Protein AF-A0A5N5TC06-F1 (afdb_monomer_lite)

Sequence (91 aa):
MGLAYDKDFDTLADDLPLQSNREDNIPTHLYAVVTRCLGGGGVACPPQYLDVQAFIFPQFLPTSNCMNDNLFWFFDFDSNIKFLLILLNSP

Organism: NCBI:txid96803

pLDDT: mean 75.2, std 12.59, range [48.19, 89.88]

Structure (mmCIF, N/CA/C/O backbone):
data_AF-A0A5N5TC06-F1
#
_entry.id   AF-A0A5N5TC06-F1
#
loop_
_atom_site.group_PDB
_atom_site.id
_atom_site.type_symbol
_atom_site.label_atom_id
_atom_site.label_alt_id
_atom_site.label_comp_id
_atom_site.label_asym_id
_atom_site.label_entity_id
_atom_site.label_seq_id
_atom_site.pdbx_PDB_ins_code
_atom_site.Cartn_x
_atom_site.Cartn_y
_atom_site.Cartn_z
_atom_site.occupancy
_atom_site.B_iso_or_equiv
_atom_site.auth_seq_id
_atom_site.auth_comp_id
_atom_site.auth_asym_id
_atom_site.auth_atom_id
_atom_site.pdbx_PDB_model_num
ATOM 1 N N . MET A 1 1 ? -9.678 -1.997 -2.730 1.00 86.19 1 MET A N 1
ATOM 2 C CA . MET A 1 1 ? -8.633 -2.419 -3.688 1.00 86.19 1 MET A CA 1
ATOM 3 C C . MET A 1 1 ? -8.600 -1.427 -4.832 1.00 86.19 1 MET A C 1
ATOM 5 O O . MET A 1 1 ? -9.652 -0.871 -5.132 1.00 86.19 1 MET A O 1
ATOM 9 N N . GLY A 1 2 ? -7.438 -1.198 -5.432 1.00 86.62 2 GLY A N 1
ATOM 10 C CA . GLY A 1 2 ? -7.278 -0.242 -6.525 1.00 86.62 2 GLY A CA 1
ATOM 11 C C . GLY A 1 2 ? -5.923 -0.355 -7.218 1.00 86.62 2 GLY A C 1
ATOM 12 O O . GLY A 1 2 ? -5.170 -1.299 -6.975 1.00 86.62 2 GLY A O 1
ATOM 13 N N . LEU A 1 3 ? -5.653 0.605 -8.100 1.00 86.69 3 LEU A N 1
ATOM 14 C CA . LEU A 1 3 ? -4.437 0.702 -8.908 1.00 86.69 3 LEU A CA 1
ATOM 15 C C . LEU A 1 3 ? -3.546 1.823 -8.369 1.00 86.69 3 LEU A C 1
ATOM 17 O O . LEU A 1 3 ? -4.075 2.835 -7.909 1.00 86.69 3 LEU A O 1
ATOM 21 N N . ALA A 1 4 ? -2.232 1.657 -8.465 1.00 86.25 4 ALA A N 1
ATOM 22 C CA . ALA A 1 4 ? -1.262 2.705 -8.185 1.00 86.25 4 ALA A CA 1
ATOM 23 C C . ALA A 1 4 ? -0.212 2.799 -9.300 1.00 86.25 4 ALA A C 1
ATOM 25 O O . ALA A 1 4 ? 0.094 1.808 -9.974 1.00 86.25 4 ALA A O 1
ATOM 26 N N . TYR A 1 5 ? 0.296 4.014 -9.490 1.00 85.62 5 TYR A N 1
ATOM 27 C CA . TYR A 1 5 ? 1.215 4.392 -10.557 1.00 85.62 5 TYR A CA 1
ATOM 28 C C . TYR A 1 5 ? 2.413 5.086 -9.917 1.00 85.62 5 TYR A C 1
ATOM 30 O O . TYR A 1 5 ? 2.251 6.126 -9.290 1.00 85.62 5 TYR A O 1
ATOM 38 N N . ASP A 1 6 ? 3.559 4.437 -10.037 1.00 85.12 6 ASP A N 1
ATOM 39 C CA . ASP A 1 6 ? 4.875 4.862 -9.560 1.00 85.12 6 ASP A CA 1
ATOM 40 C C . ASP A 1 6 ? 5.869 4.254 -10.553 1.00 85.12 6 ASP A C 1
ATOM 42 O O . ASP A 1 6 ? 6.212 3.069 -10.448 1.00 85.12 6 ASP A O 1
ATOM 46 N N . LYS A 1 7 ? 6.146 4.980 -11.637 1.00 83.56 7 LYS A N 1
ATOM 47 C CA . LYS A 1 7 ? 6.929 4.506 -12.786 1.00 83.56 7 LYS A CA 1
ATOM 48 C C . LYS A 1 7 ? 8.394 4.865 -12.692 1.00 83.56 7 LYS A C 1
ATOM 50 O O . LYS A 1 7 ? 9.216 4.178 -13.303 1.00 83.56 7 LYS A O 1
ATOM 55 N N . ASP A 1 8 ? 8.710 5.951 -12.004 1.00 84.75 8 ASP A N 1
ATOM 56 C CA . ASP A 1 8 ? 10.084 6.334 -11.713 1.00 84.75 8 ASP A CA 1
ATOM 57 C C . ASP A 1 8 ? 10.631 5.647 -10.448 1.00 84.75 8 ASP A C 1
ATOM 59 O O . ASP A 1 8 ? 11.840 5.708 -10.206 1.00 84.75 8 ASP A O 1
ATOM 63 N N . PHE A 1 9 ? 9.789 4.868 -9.752 1.00 83.56 9 PHE A N 1
ATOM 64 C CA . PHE A 1 9 ? 10.128 4.046 -8.590 1.00 83.56 9 PHE A CA 1
ATOM 65 C C . PHE A 1 9 ? 10.619 4.887 -7.406 1.00 83.56 9 PHE A C 1
ATOM 67 O O . PHE A 1 9 ? 11.484 4.445 -6.639 1.00 83.56 9 PHE A O 1
ATOM 74 N N . ASP A 1 10 ? 10.093 6.104 -7.262 1.00 85.56 10 ASP A N 1
ATOM 75 C CA . ASP A 1 10 ? 10.464 7.040 -6.203 1.00 85.56 10 ASP A CA 1
ATOM 76 C C . ASP A 1 10 ? 9.616 6.884 -4.927 1.00 85.56 10 ASP A C 1
ATOM 78 O O . ASP A 1 10 ? 9.870 7.559 -3.924 1.00 85.56 10 ASP A O 1
ATOM 82 N N . THR A 1 11 ? 8.683 5.922 -4.925 1.00 82.56 11 THR A N 1
ATOM 83 C CA . THR A 1 11 ? 7.718 5.608 -3.857 1.00 82.56 11 THR 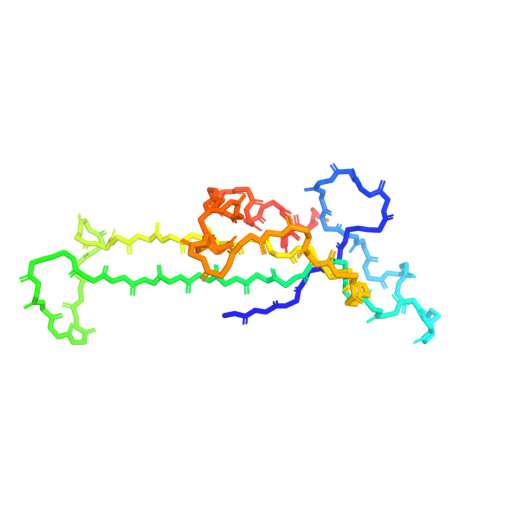A CA 1
ATOM 84 C C . THR A 1 11 ? 6.594 6.625 -3.670 1.00 82.56 11 THR A C 1
ATOM 86 O O . THR A 1 11 ? 5.821 6.519 -2.709 1.00 82.56 11 THR A O 1
ATOM 89 N N . LEU A 1 12 ? 6.474 7.589 -4.577 1.00 83.25 12 LEU A N 1
ATOM 90 C CA . LEU A 1 12 ? 5.390 8.554 -4.651 1.00 83.25 12 LEU A CA 1
ATOM 91 C C . LEU A 1 12 ? 4.464 8.205 -5.820 1.00 83.25 12 LEU A C 1
ATOM 93 O O . LEU A 1 12 ? 4.745 7.345 -6.651 1.00 83.25 12 LEU A O 1
ATOM 97 N N . ALA A 1 13 ? 3.287 8.825 -5.834 1.00 83.12 13 ALA A N 1
ATOM 98 C CA . ALA A 1 13 ? 2.379 8.674 -6.959 1.00 83.12 13 ALA A CA 1
ATOM 99 C C . ALA A 1 13 ? 2.856 9.542 -8.133 1.00 83.12 13 ALA A C 1
ATOM 101 O O . ALA A 1 13 ? 3.084 10.737 -7.945 1.00 83.12 13 ALA A O 1
ATOM 102 N N . ASP A 1 14 ? 2.911 8.977 -9.340 1.00 80.94 14 ASP A N 1
ATOM 103 C CA . ASP A 1 14 ? 3.209 9.748 -10.549 1.00 80.94 14 ASP A CA 1
ATOM 104 C C . ASP A 1 14 ? 2.116 10.798 -10.820 1.00 80.94 14 ASP A C 1
ATOM 106 O O . ASP A 1 14 ? 0.911 10.523 -10.723 1.00 80.94 14 ASP A O 1
ATOM 110 N N . ASP A 1 15 ? 2.516 11.981 -11.286 1.00 74.56 15 ASP A N 1
ATOM 111 C CA . ASP A 1 15 ? 1.567 12.997 -11.733 1.00 74.56 15 ASP A CA 1
ATOM 112 C C . ASP A 1 15 ? 0.813 12.559 -13.008 1.00 74.56 15 ASP A C 1
ATOM 114 O O . ASP A 1 15 ? 1.384 12.063 -13.984 1.00 74.56 15 ASP A O 1
ATOM 118 N N . LEU A 1 16 ? -0.489 12.866 -13.062 1.00 64.06 16 LEU A N 1
ATOM 119 C CA . LEU A 1 16 ? -1.378 12.606 -14.208 1.00 64.06 16 LEU A CA 1
ATOM 120 C C . LEU A 1 16 ? -0.867 13.064 -15.604 1.00 64.06 16 LEU A C 1
ATOM 122 O O . LEU A 1 16 ? -1.262 12.441 -16.591 1.00 64.06 16 LEU A O 1
ATOM 126 N N . PRO A 1 17 ? -0.021 14.105 -15.789 1.00 56.62 17 PRO A N 1
ATOM 127 C CA . PRO A 1 17 ? 0.505 14.466 -17.107 1.00 56.62 17 PRO A CA 1
ATOM 128 C C . PRO A 1 17 ? 1.474 13.425 -17.693 1.00 56.62 17 PRO A C 1
ATOM 130 O O . PRO A 1 17 ? 1.598 13.351 -18.917 1.00 56.62 17 PRO A O 1
ATOM 133 N N . LEU A 1 18 ? 2.120 12.596 -16.860 1.00 54.22 18 LEU A N 1
ATOM 134 C CA . LEU A 1 18 ? 2.983 11.488 -17.305 1.00 54.22 18 LEU A CA 1
ATOM 135 C C . LEU A 1 18 ? 2.173 10.321 -17.915 1.00 54.22 18 LEU A C 1
ATOM 137 O O . LEU A 1 18 ? 2.730 9.479 -18.612 1.00 54.22 18 LEU A O 1
ATOM 141 N N . GLN A 1 19 ? 0.846 10.311 -17.734 1.00 54.78 19 GLN A N 1
ATOM 142 C CA . GLN A 1 19 ? -0.092 9.279 -18.208 1.00 54.78 19 GLN A CA 1
ATOM 143 C C . GLN A 1 19 ? -0.707 9.558 -19.604 1.00 54.78 19 GLN A C 1
ATOM 145 O O . GLN A 1 19 ? -1.589 8.835 -20.070 1.00 54.78 19 GLN A O 1
ATOM 150 N N . SER A 1 20 ? -0.267 10.616 -20.298 1.00 53.81 20 SER A N 1
ATOM 151 C CA . SER A 1 20 ? -0.841 11.088 -21.577 1.00 53.81 20 SER A CA 1
ATOM 152 C C . SER A 1 20 ? -0.658 10.119 -22.763 1.00 53.81 20 SER A C 1
ATOM 154 O O . SER A 1 20 ? -1.475 10.092 -23.691 1.00 53.81 20 SER A O 1
ATOM 156 N N . ASN A 1 21 ? 0.373 9.271 -22.744 1.00 57.22 21 ASN A N 1
ATOM 157 C CA . ASN A 1 21 ? 0.554 8.245 -23.769 1.00 57.22 21 ASN A CA 1
ATOM 158 C C . ASN A 1 21 ? -0.273 7.009 -23.398 1.00 57.22 21 ASN A C 1
ATOM 160 O O . ASN A 1 21 ? -0.110 6.437 -22.330 1.00 57.22 21 ASN A O 1
ATOM 164 N N . ARG A 1 22 ? -1.167 6.551 -24.280 1.00 55.41 22 ARG A N 1
ATOM 165 C CA . ARG A 1 22 ? -2.078 5.420 -23.995 1.00 55.41 22 ARG A CA 1
ATOM 166 C C . ARG A 1 22 ? -1.379 4.101 -23.627 1.00 55.41 22 ARG A C 1
ATOM 168 O O . ARG A 1 22 ? -2.017 3.256 -23.010 1.00 55.41 22 ARG A O 1
ATOM 175 N N . GLU A 1 23 ? -0.112 3.926 -23.997 1.00 57.19 23 GLU A N 1
ATOM 176 C CA . GLU A 1 23 ? 0.707 2.764 -23.610 1.00 57.19 23 GLU A CA 1
ATOM 177 C C . GLU A 1 23 ? 1.297 2.898 -22.195 1.00 57.19 23 GLU A C 1
ATOM 179 O O . GLU A 1 23 ? 1.686 1.905 -21.587 1.00 57.19 23 GLU A O 1
ATOM 184 N N . ASP A 1 24 ? 1.274 4.105 -21.625 1.00 60.84 24 ASP A N 1
ATOM 185 C CA . ASP A 1 24 ? 1.834 4.431 -20.320 1.00 60.84 24 ASP A CA 1
ATOM 186 C C . ASP A 1 24 ? 0.832 4.309 -19.152 1.00 60.84 24 ASP A C 1
ATOM 188 O O . ASP A 1 24 ? 1.199 4.560 -18.009 1.00 60.84 24 ASP A O 1
ATOM 192 N N . ASN A 1 25 ? -0.399 3.852 -19.396 1.00 69.50 25 ASN A N 1
ATOM 193 C CA . ASN A 1 25 ? -1.434 3.685 -18.362 1.00 69.50 25 ASN A CA 1
ATOM 194 C C . ASN A 1 25 ? -1.470 2.295 -17.710 1.00 69.50 25 ASN A C 1
ATOM 196 O O . ASN A 1 25 ? -2.487 1.897 -17.138 1.00 69.50 25 ASN A O 1
ATOM 200 N N . ILE A 1 26 ? -0.380 1.535 -17.795 1.00 77.44 26 ILE A N 1
ATOM 201 C CA . ILE A 1 26 ? -0.260 0.273 -17.064 1.00 77.44 26 ILE A CA 1
ATOM 202 C C . ILE A 1 26 ? 0.148 0.605 -15.620 1.00 77.44 26 ILE A C 1
ATOM 204 O O . ILE A 1 26 ? 1.191 1.235 -15.428 1.00 77.44 26 ILE A O 1
ATOM 208 N N . PRO A 1 27 ? -0.652 0.221 -14.609 1.00 83.25 27 PRO A N 1
ATOM 209 C CA . PRO A 1 27 ? -0.314 0.473 -13.216 1.00 83.25 27 PRO A CA 1
ATOM 210 C C . PRO A 1 27 ? 0.905 -0.348 -12.812 1.00 83.25 27 PRO A C 1
ATOM 212 O O . PRO A 1 27 ? 0.992 -1.535 -13.121 1.00 83.25 27 PRO A O 1
ATOM 215 N N . THR A 1 28 ? 1.837 0.267 -12.090 1.00 85.44 28 THR A N 1
ATOM 216 C CA . THR A 1 28 ? 3.020 -0.445 -11.589 1.00 85.44 28 THR A CA 1
ATOM 217 C C . THR A 1 28 ? 2.681 -1.310 -10.384 1.00 85.44 28 THR A C 1
ATOM 219 O O . THR A 1 28 ? 3.307 -2.349 -10.172 1.00 85.44 28 THR A O 1
ATOM 222 N N . HIS A 1 29 ? 1.633 -0.944 -9.639 1.00 86.94 29 HIS A N 1
ATOM 223 C CA . HIS A 1 29 ? 1.193 -1.676 -8.462 1.00 86.94 29 HIS A CA 1
ATOM 224 C C . HIS A 1 29 ? -0.333 -1.830 -8.400 1.00 86.94 29 HIS A C 1
ATOM 226 O O . HIS A 1 29 ? -1.113 -0.985 -8.847 1.00 86.94 29 HIS A O 1
ATOM 232 N N . LEU A 1 30 ? -0.772 -2.918 -7.777 1.00 88.00 30 LEU A N 1
ATOM 233 C CA . LEU A 1 30 ? -2.124 -3.100 -7.266 1.00 88.00 30 LEU A CA 1
ATOM 234 C C . LEU A 1 30 ? -2.084 -2.948 -5.756 1.00 88.00 30 LEU A C 1
ATOM 236 O O . LEU A 1 30 ? -1.176 -3.463 -5.114 1.00 88.00 30 LEU A O 1
ATOM 240 N N . TYR A 1 31 ? -3.096 -2.326 -5.166 1.00 89.81 31 TYR A N 1
ATOM 241 C CA . TYR A 1 31 ? -3.197 -2.274 -3.714 1.00 89.81 31 TYR A CA 1
ATOM 242 C C . TYR A 1 31 ? -4.499 -2.875 -3.205 1.00 89.81 31 TYR A C 1
ATOM 244 O O . TYR A 1 31 ? -5.570 -2.773 -3.819 1.00 89.81 31 TYR A O 1
ATOM 252 N N . ALA A 1 32 ? -4.424 -3.461 -2.017 1.00 88.69 32 ALA A N 1
ATOM 253 C CA . ALA A 1 32 ? -5.580 -3.904 -1.260 1.00 88.69 32 ALA A CA 1
ATOM 254 C C . ALA A 1 32 ? -5.506 -3.351 0.160 1.00 88.69 32 ALA A C 1
ATOM 256 O O . ALA A 1 32 ? -4.447 -3.316 0.769 1.00 88.69 32 ALA A O 1
ATOM 257 N N . VAL A 1 33 ? -6.652 -2.928 0.685 1.00 89.81 33 VAL A N 1
ATOM 258 C CA . VAL A 1 33 ? -6.810 -2.589 2.099 1.00 89.81 33 VAL A CA 1
ATOM 259 C C . VAL A 1 33 ? -7.901 -3.494 2.625 1.00 89.81 33 VAL A C 1
ATOM 261 O O . VAL A 1 33 ? -9.023 -3.472 2.113 1.00 89.81 33 VAL A O 1
ATOM 264 N N . VAL A 1 34 ? -7.549 -4.315 3.602 1.00 88.38 34 VAL A N 1
ATOM 265 C CA . VAL A 1 34 ? -8.466 -5.202 4.301 1.00 88.38 34 VAL A CA 1
ATOM 266 C C . VAL A 1 34 ? -8.709 -4.597 5.668 1.00 88.38 34 VAL A C 1
ATOM 268 O O . VAL A 1 34 ? -7.779 -4.354 6.434 1.00 88.38 34 VAL A O 1
ATOM 271 N N . THR A 1 35 ? -9.973 -4.336 5.964 1.00 88.00 35 THR A N 1
ATOM 272 C CA . THR A 1 35 ? -10.398 -3.846 7.268 1.00 88.00 35 THR A CA 1
ATOM 273 C C . THR A 1 35 ? -11.236 -4.913 7.945 1.00 88.00 35 THR A C 1
ATOM 275 O O . THR A 1 35 ? -12.072 -5.571 7.322 1.00 88.00 35 THR A O 1
ATOM 278 N N . ARG A 1 36 ? -11.012 -5.101 9.242 1.00 88.12 36 ARG A N 1
ATOM 279 C CA . ARG A 1 36 ? -11.844 -5.958 10.083 1.00 88.12 36 ARG A CA 1
ATOM 280 C C . ARG A 1 36 ? -12.085 -5.294 11.428 1.00 88.12 36 ARG A C 1
ATOM 282 O O . ARG A 1 36 ? -11.308 -4.452 11.865 1.00 88.12 36 ARG A O 1
ATOM 289 N N . CYS A 1 37 ? -13.160 -5.696 12.093 1.00 88.94 37 CYS A N 1
ATOM 290 C CA . CYS A 1 37 ? -13.431 -5.260 13.454 1.00 88.94 37 CYS A CA 1
ATOM 291 C C . CYS A 1 37 ? -12.925 -6.298 14.454 1.00 88.94 37 CYS A C 1
ATOM 293 O O . CYS A 1 37 ? -13.330 -7.464 14.406 1.00 88.94 37 CYS A O 1
ATOM 295 N N . LEU A 1 38 ? -12.062 -5.880 15.376 1.00 87.00 38 LEU A N 1
ATOM 296 C CA . LEU A 1 38 ? -11.652 -6.712 16.499 1.00 87.00 38 LEU A CA 1
ATOM 297 C C . LEU A 1 38 ? -12.843 -6.913 17.445 1.00 87.00 38 LEU A C 1
ATOM 299 O O . LEU A 1 38 ? -13.557 -5.970 17.773 1.00 87.00 38 LEU A O 1
ATOM 303 N N . GLY A 1 39 ? -13.060 -8.153 17.888 1.00 79.56 39 GLY A N 1
ATOM 304 C CA . GLY A 1 39 ? -14.127 -8.482 18.842 1.00 79.56 39 GLY A CA 1
ATOM 305 C C . GLY A 1 39 ? -15.465 -8.913 18.234 1.00 79.56 39 GLY A C 1
ATOM 306 O O . GLY A 1 39 ? -16.419 -9.078 18.983 1.00 79.56 39 GLY A O 1
ATOM 307 N N . GLY A 1 40 ? -15.541 -9.148 16.916 1.00 65.75 40 GLY A N 1
ATOM 308 C CA . GLY A 1 40 ? -16.709 -9.784 16.292 1.00 65.75 40 GLY A CA 1
ATOM 309 C C . GLY A 1 40 ? -17.984 -8.942 16.398 1.00 65.75 40 GLY A C 1
ATOM 310 O O . GLY A 1 40 ? -18.965 -9.364 17.001 1.00 65.75 40 GLY A O 1
ATOM 311 N N . GLY A 1 41 ? -17.969 -7.740 15.822 1.00 61.16 41 GLY A N 1
ATOM 312 C CA . GLY A 1 41 ? -19.134 -6.858 15.713 1.00 61.16 41 GLY A CA 1
ATOM 313 C C . GLY A 1 41 ? -19.513 -6.632 14.252 1.00 61.16 41 GLY A C 1
ATOM 314 O O . GLY A 1 41 ? -18.636 -6.623 13.393 1.00 61.16 41 GLY A O 1
ATOM 315 N N . GLY A 1 42 ? -20.813 -6.491 13.975 1.00 63.31 42 GLY A N 1
ATOM 316 C CA . GLY A 1 42 ? -21.366 -6.276 12.633 1.00 63.31 42 GLY A CA 1
ATOM 317 C C . GLY A 1 42 ? -20.993 -4.924 12.000 1.00 63.31 42 GLY A C 1
ATOM 318 O O . GLY A 1 42 ? -19.934 -4.367 12.250 1.00 63.31 42 GLY A O 1
ATOM 319 N N . VAL A 1 43 ? -21.889 -4.376 11.172 1.00 68.00 43 VAL A N 1
ATOM 320 C CA . VAL A 1 43 ? -21.646 -3.229 10.261 1.00 68.00 43 VAL A CA 1
ATOM 321 C C . VAL A 1 43 ? -21.120 -1.945 10.945 1.00 68.00 43 VAL A C 1
ATOM 323 O O . VAL A 1 43 ? -20.585 -1.070 10.271 1.00 68.00 43 VAL A O 1
ATOM 326 N N . ALA A 1 44 ? -21.228 -1.821 12.272 1.00 78.56 44 ALA A N 1
ATOM 327 C CA . ALA A 1 44 ? -20.719 -0.685 13.037 1.00 78.56 44 ALA A CA 1
ATOM 328 C C . ALA A 1 44 ? -19.511 -1.095 13.898 1.00 78.56 44 ALA A C 1
ATOM 330 O O . ALA A 1 44 ? -19.672 -1.671 14.975 1.00 78.56 44 ALA A O 1
ATOM 331 N N . CYS A 1 45 ? -18.304 -0.764 13.430 1.00 84.12 45 CYS A N 1
ATOM 332 C CA . CYS A 1 45 ? -17.061 -0.933 14.179 1.00 84.12 45 CYS A CA 1
ATOM 333 C C . CYS A 1 45 ? -16.560 0.426 14.691 1.00 84.12 45 CYS A C 1
ATOM 335 O O . CYS A 1 45 ? -16.296 1.309 13.870 1.00 84.12 45 CYS A O 1
ATOM 337 N N . PRO A 1 46 ? -16.415 0.633 16.012 1.00 87.88 46 PRO A N 1
ATOM 338 C CA . PRO A 1 46 ? -15.792 1.845 16.529 1.00 87.88 46 PRO A CA 1
ATOM 339 C C . PRO A 1 46 ? -14.336 1.961 16.039 1.00 87.88 46 PRO A C 1
ATOM 341 O O . PRO A 1 46 ? -13.652 0.936 15.975 1.00 87.88 46 PRO A O 1
ATOM 344 N N . PRO A 1 47 ? -13.822 3.173 15.745 1.00 87.00 47 PRO A N 1
ATOM 345 C CA . PRO A 1 47 ? -12.485 3.350 15.167 1.00 87.00 47 PRO A CA 1
ATOM 346 C C . PRO A 1 47 ? -11.360 2.687 15.967 1.00 87.00 47 PRO A C 1
ATOM 348 O O . PRO A 1 47 ? -10.418 2.163 15.387 1.00 87.00 47 PRO A O 1
ATOM 351 N N . GLN A 1 48 ? -11.475 2.655 17.296 1.00 88.31 48 GLN A N 1
ATOM 352 C CA . GLN A 1 48 ? -10.490 2.035 18.183 1.00 88.31 48 GLN A CA 1
ATOM 353 C C . GLN A 1 48 ? -10.418 0.499 18.087 1.00 88.31 48 GLN A C 1
ATOM 355 O O . GLN A 1 48 ? -9.471 -0.090 18.599 1.00 88.31 48 GLN A O 1
ATOM 360 N N . TYR A 1 49 ? -11.408 -0.147 17.465 1.00 89.62 49 TYR A N 1
ATOM 361 C CA . TYR A 1 49 ? -11.441 -1.596 17.228 1.00 89.62 49 TYR A CA 1
ATOM 362 C C . TYR A 1 49 ? -11.241 -1.953 15.754 1.00 89.62 49 TYR A C 1
ATOM 364 O O . TYR A 1 49 ? -11.340 -3.126 15.389 1.00 89.62 49 TYR A O 1
ATOM 372 N N . LEU A 1 50 ? -10.981 -0.959 14.905 1.00 88.19 50 LEU A N 1
ATOM 373 C CA . LEU A 1 50 ? -10.690 -1.182 13.502 1.00 88.19 50 LEU A CA 1
ATOM 374 C C . LEU A 1 50 ? -9.257 -1.709 13.376 1.00 88.19 50 LEU A C 1
ATOM 376 O O . LEU A 1 50 ? -8.299 -1.018 13.713 1.00 88.19 50 LEU A O 1
ATOM 380 N N . ASP A 1 51 ? -9.123 -2.929 12.876 1.00 88.69 51 ASP A N 1
ATOM 381 C CA . ASP A 1 51 ? -7.844 -3.503 12.480 1.00 88.69 51 ASP A CA 1
ATOM 382 C C . ASP A 1 51 ? -7.729 -3.421 10.962 1.00 88.69 51 ASP A C 1
ATOM 384 O O . ASP A 1 51 ? -8.660 -3.778 10.229 1.00 88.69 51 ASP A O 1
ATOM 388 N N . VAL A 1 52 ? -6.609 -2.881 10.498 1.00 88.31 52 VAL A N 1
ATOM 389 C CA . VAL A 1 52 ? -6.410 -2.530 9.098 1.00 88.31 52 VAL A CA 1
ATOM 390 C C . VAL A 1 52 ? -5.088 -3.086 8.628 1.00 88.31 52 VAL A C 1
ATOM 392 O O . VAL A 1 52 ? -4.042 -2.787 9.199 1.00 88.31 52 VAL A O 1
ATOM 395 N N . GLN A 1 53 ? -5.149 -3.827 7.532 1.00 89.00 53 GLN A N 1
ATOM 396 C CA . GLN A 1 53 ? -3.984 -4.340 6.841 1.00 89.00 53 GLN A CA 1
ATOM 397 C C . GLN A 1 53 ? -3.985 -3.830 5.404 1.00 89.00 53 GLN A C 1
ATOM 399 O O . GLN A 1 53 ? -5.027 -3.829 4.741 1.00 89.00 53 GLN A O 1
ATOM 404 N N . ALA A 1 54 ? -2.835 -3.362 4.932 1.00 89.88 54 ALA A N 1
ATOM 405 C CA . ALA A 1 54 ? -2.665 -2.895 3.566 1.00 89.88 54 ALA A CA 1
ATOM 406 C C . ALA A 1 54 ? -1.642 -3.773 2.849 1.00 89.88 54 ALA A C 1
ATOM 408 O O . ALA A 1 54 ? -0.703 -4.273 3.453 1.00 89.88 54 ALA A O 1
ATOM 409 N N . PHE A 1 55 ? -1.830 -3.942 1.549 1.00 88.38 55 PHE A N 1
ATOM 410 C CA . PHE A 1 55 ? -0.956 -4.728 0.697 1.00 88.38 55 PHE A CA 1
ATOM 411 C C . PHE A 1 55 ? -0.674 -3.953 -0.578 1.00 88.38 55 PHE A C 1
ATOM 413 O O . PHE A 1 55 ? -1.591 -3.335 -1.132 1.00 88.38 55 PHE A O 1
ATOM 420 N N . ILE A 1 56 ? 0.571 -4.013 -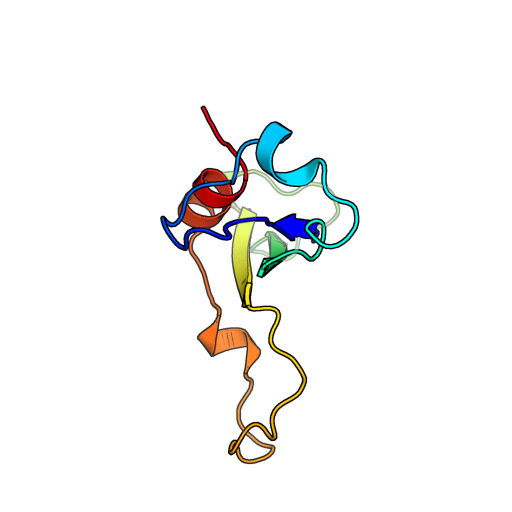1.042 1.00 86.75 56 ILE A N 1
ATOM 421 C CA . ILE A 1 56 ? 1.001 -3.411 -2.305 1.00 86.75 56 ILE A CA 1
ATOM 422 C C . ILE A 1 56 ? 1.658 -4.503 -3.133 1.00 86.75 56 ILE A C 1
ATOM 424 O O . ILE A 1 56 ? 2.746 -4.976 -2.823 1.00 86.75 56 ILE A O 1
ATOM 428 N N . PHE A 1 57 ? 0.973 -4.909 -4.191 1.00 85.12 57 PHE A N 1
ATOM 429 C CA . PHE A 1 57 ? 1.407 -5.961 -5.087 1.00 85.12 57 PHE A CA 1
ATOM 430 C C . PHE A 1 57 ? 2.029 -5.335 -6.330 1.00 85.12 57 PHE A C 1
ATOM 432 O O . PHE A 1 57 ? 1.339 -4.599 -7.038 1.00 85.12 57 PHE A O 1
ATOM 439 N N . PRO A 1 58 ? 3.293 -5.630 -6.641 1.00 81.94 58 PRO A N 1
ATOM 440 C CA . PRO A 1 58 ? 3.876 -5.196 -7.897 1.00 81.94 58 PRO A CA 1
ATOM 441 C C . PRO A 1 58 ? 3.189 -5.910 -9.067 1.00 81.94 58 PRO A C 1
ATOM 443 O O . PRO A 1 58 ? 2.972 -7.126 -9.034 1.00 81.94 58 PRO A O 1
ATOM 446 N N . GLN A 1 59 ? 2.844 -5.166 -10.118 1.00 73.94 59 GLN A N 1
ATOM 447 C CA . GLN A 1 59 ? 2.438 -5.767 -11.384 1.00 73.94 59 GLN A CA 1
ATOM 448 C C . GLN A 1 59 ? 3.682 -6.195 -12.156 1.00 73.94 59 GLN A C 1
ATOM 450 O O . GLN A 1 59 ? 4.286 -5.419 -12.891 1.00 73.94 59 GLN A O 1
ATOM 455 N N . PHE A 1 60 ? 4.047 -7.466 -12.021 1.00 69.44 60 PHE A N 1
ATOM 456 C CA . PHE A 1 60 ? 4.974 -8.104 -12.946 1.00 69.44 60 PHE A CA 1
ATOM 457 C C . PHE A 1 60 ? 4.204 -8.941 -13.968 1.00 69.44 60 PHE A C 1
ATOM 459 O O . PHE A 1 60 ? 3.152 -9.512 -13.668 1.00 69.44 60 PHE A O 1
ATOM 466 N N . LEU A 1 61 ? 4.753 -9.055 -15.181 1.00 56.50 61 LEU A N 1
ATOM 467 C CA . LEU A 1 61 ? 4.374 -10.133 -16.096 1.00 56.50 61 LEU A CA 1
ATOM 468 C C . LEU A 1 61 ? 4.556 -11.468 -15.357 1.00 56.50 61 LEU A C 1
ATOM 470 O O . LEU A 1 61 ? 5.533 -11.588 -14.616 1.00 56.50 61 LEU A O 1
ATOM 474 N N . PRO A 1 62 ? 3.656 -12.453 -15.530 1.00 54.56 62 PRO A N 1
ATOM 475 C CA . PRO A 1 62 ? 3.707 -13.710 -14.794 1.00 54.56 62 PRO A CA 1
ATOM 476 C C . PRO A 1 62 ? 5.021 -14.439 -15.090 1.00 54.56 62 PRO A C 1
ATOM 478 O O . PRO A 1 62 ? 5.163 -15.144 -16.086 1.00 54.56 62 PRO A O 1
ATOM 481 N N . THR A 1 63 ? 6.007 -14.240 -14.227 1.00 55.28 63 THR A N 1
ATOM 482 C CA . THR A 1 63 ? 7.215 -15.048 -14.151 1.00 55.28 63 THR A CA 1
ATOM 483 C C . THR A 1 63 ? 6.896 -16.268 -13.303 1.00 55.28 63 THR A C 1
ATOM 485 O O . THR A 1 63 ? 6.054 -16.199 -12.406 1.00 55.28 63 THR A O 1
ATOM 488 N N . SER A 1 64 ? 7.529 -17.412 -13.591 1.00 55.56 64 SER A N 1
ATOM 489 C CA . SER A 1 64 ? 7.398 -18.571 -12.709 1.00 55.56 64 SER A CA 1
ATOM 490 C C . SER A 1 64 ? 7.895 -18.142 -11.332 1.00 55.56 64 SER A C 1
ATOM 492 O O . SER A 1 64 ? 9.094 -17.925 -11.145 1.00 55.56 64 SER A O 1
ATOM 494 N N . ASN A 1 65 ? 6.984 -17.959 -10.384 1.00 57.31 65 ASN A N 1
ATOM 495 C CA . ASN A 1 65 ? 7.357 -17.747 -9.004 1.00 57.31 65 ASN A CA 1
ATOM 496 C C . ASN A 1 65 ? 8.061 -19.036 -8.578 1.00 57.31 65 ASN A C 1
ATOM 498 O O . ASN A 1 65 ? 7.442 -20.088 -8.490 1.00 57.31 65 ASN A O 1
ATOM 502 N N . CYS A 1 66 ? 9.377 -18.987 -8.370 1.00 66.06 66 CYS A N 1
ATOM 503 C CA . CYS A 1 66 ? 10.192 -20.124 -7.924 1.00 66.06 66 CYS A CA 1
ATOM 504 C C . CYS A 1 66 ? 9.846 -20.566 -6.483 1.00 66.06 66 CYS A C 1
ATOM 506 O O . CYS A 1 66 ? 10.719 -20.995 -5.732 1.00 66.06 66 CYS A O 1
ATOM 508 N N . MET A 1 67 ? 8.592 -20.393 -6.066 1.00 60.47 67 MET A N 1
ATOM 509 C CA . MET A 1 67 ? 8.075 -20.682 -4.745 1.00 60.47 67 MET A CA 1
ATOM 510 C C . MET A 1 67 ? 7.357 -22.029 -4.754 1.00 60.47 67 MET A C 1
ATOM 512 O O . MET A 1 67 ? 6.597 -22.343 -5.664 1.00 60.47 67 MET A O 1
ATOM 516 N N . ASN A 1 68 ? 7.595 -22.811 -3.703 1.00 61.25 68 ASN A N 1
ATOM 517 C CA . ASN A 1 68 ? 6.813 -24.004 -3.395 1.00 61.25 68 ASN A CA 1
ATOM 518 C C . ASN A 1 68 ? 5.356 -23.625 -3.084 1.00 61.25 68 ASN A C 1
ATOM 520 O O . ASN A 1 68 ? 5.115 -22.611 -2.429 1.00 61.25 68 ASN A O 1
ATOM 524 N N . ASP A 1 69 ? 4.418 -24.510 -3.427 1.00 62.88 69 ASP A N 1
ATOM 525 C CA . ASP A 1 69 ? 2.957 -24.347 -3.277 1.00 62.88 69 ASP A CA 1
ATOM 526 C C . ASP A 1 69 ? 2.461 -24.018 -1.847 1.00 62.88 69 ASP A C 1
ATOM 528 O O . ASP A 1 69 ? 1.294 -23.694 -1.646 1.00 62.88 69 ASP A O 1
ATOM 532 N N . ASN A 1 70 ? 3.341 -24.077 -0.842 1.00 56.78 70 ASN A N 1
ATOM 533 C CA . ASN A 1 70 ? 3.029 -23.855 0.572 1.00 56.78 70 ASN A CA 1
ATOM 534 C C . ASN A 1 70 ? 3.337 -22.433 1.086 1.00 56.78 70 ASN A C 1
ATOM 536 O O . ASN A 1 70 ? 3.127 -22.168 2.271 1.00 56.78 70 ASN A O 1
ATOM 540 N N . LEU A 1 71 ? 3.854 -21.524 0.252 1.00 56.78 71 LEU A N 1
ATOM 541 C CA . LEU A 1 71 ? 4.146 -20.139 0.645 1.00 56.78 71 LEU A CA 1
ATOM 542 C C . LEU A 1 71 ? 3.000 -19.198 0.249 1.00 56.78 71 LEU A C 1
ATOM 544 O O . LEU A 1 71 ? 2.703 -18.987 -0.926 1.00 56.78 71 LEU A O 1
ATOM 548 N N . PHE A 1 72 ? 2.355 -18.612 1.259 1.00 58.62 72 PHE A N 1
ATOM 549 C CA . PHE A 1 72 ? 1.335 -17.580 1.090 1.00 58.62 72 PHE A CA 1
ATOM 550 C C . PHE A 1 72 ? 1.994 -16.252 0.687 1.00 58.62 72 PHE A C 1
ATOM 552 O O . PHE A 1 72 ? 2.247 -15.397 1.533 1.00 58.62 72 PHE A O 1
ATOM 559 N N . TRP A 1 73 ? 2.234 -16.078 -0.615 1.00 64.50 73 TRP A N 1
ATOM 560 C CA . TRP A 1 73 ? 2.871 -14.899 -1.229 1.00 64.50 73 TRP A CA 1
ATOM 561 C C . TRP A 1 73 ? 2.277 -13.544 -0.806 1.00 64.50 73 TRP A C 1
ATOM 563 O O .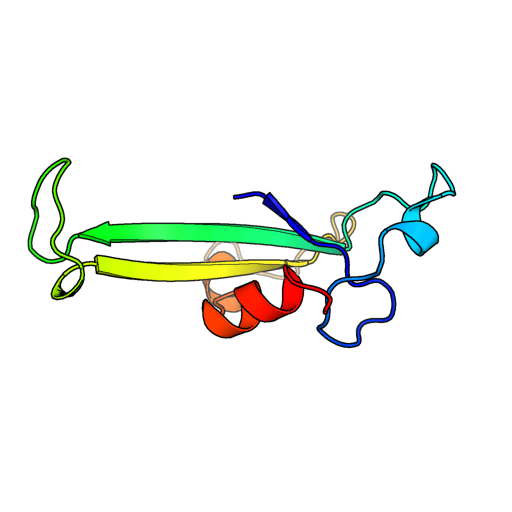 TRP A 1 73 ? 2.940 -12.518 -0.890 1.00 64.50 73 TRP A O 1
ATOM 573 N N . PHE A 1 74 ? 1.026 -13.524 -0.339 1.00 61.41 74 PHE A N 1
ATOM 574 C CA . PHE A 1 74 ? 0.347 -12.319 0.130 1.00 61.41 74 PHE A CA 1
ATOM 575 C C . PHE A 1 74 ? 1.036 -11.645 1.325 1.00 61.41 74 PHE A C 1
ATOM 577 O O . PHE A 1 74 ? 0.980 -10.423 1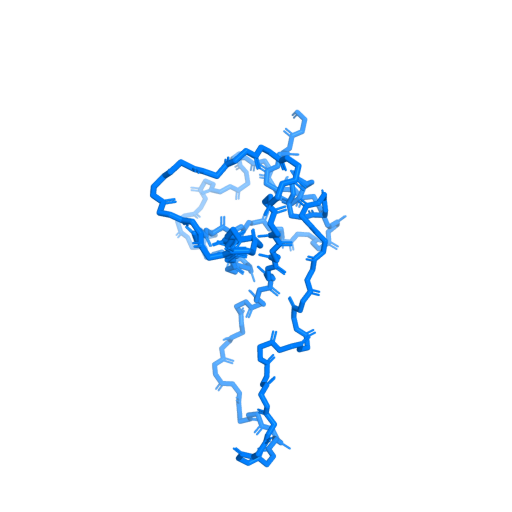.427 1.00 61.41 74 PHE A O 1
ATOM 584 N N . PHE A 1 75 ? 1.674 -12.410 2.219 1.00 64.38 75 PHE A N 1
ATOM 585 C CA . PHE A 1 75 ? 2.321 -11.834 3.405 1.00 64.38 75 PHE A CA 1
ATOM 586 C C . PHE A 1 75 ? 3.634 -11.120 3.083 1.00 64.38 75 PHE A C 1
ATOM 588 O O . PHE A 1 75 ? 4.013 -10.208 3.811 1.00 64.38 75 PHE A O 1
ATOM 595 N N . ASP A 1 76 ? 4.293 -11.478 1.979 1.00 69.69 76 ASP A N 1
ATOM 596 C CA . ASP A 1 76 ? 5.543 -10.833 1.559 1.00 69.69 76 ASP A CA 1
ATOM 597 C C . ASP A 1 76 ? 5.317 -9.397 1.053 1.00 69.69 76 ASP A C 1
ATOM 599 O O . ASP A 1 76 ? 6.254 -8.608 0.970 1.00 69.69 76 ASP A O 1
ATOM 603 N N . PHE A 1 77 ? 4.063 -9.051 0.748 1.00 74.88 77 PHE A N 1
ATOM 604 C CA . PHE A 1 77 ? 3.638 -7.737 0.263 1.00 74.88 77 PHE A CA 1
ATOM 605 C C . PHE A 1 77 ? 2.817 -6.952 1.292 1.00 74.88 77 PHE A C 1
ATOM 607 O O . PHE A 1 77 ? 2.120 -5.995 0.934 1.00 74.88 77 PHE A O 1
ATOM 614 N N . ASP A 1 78 ? 2.876 -7.362 2.564 1.00 81.06 78 ASP A N 1
ATOM 615 C CA . ASP A 1 78 ? 2.298 -6.596 3.664 1.00 81.06 78 ASP A CA 1
ATOM 616 C C . ASP A 1 78 ? 2.927 -5.200 3.718 1.00 81.06 78 ASP A C 1
ATOM 618 O O . ASP A 1 78 ? 4.141 -5.023 3.599 1.00 81.06 78 ASP A O 1
ATOM 622 N N . SER A 1 79 ? 2.083 -4.186 3.863 1.00 80.62 79 SER A N 1
ATOM 623 C CA . SER A 1 79 ? 2.498 -2.792 3.830 1.00 80.62 79 SER A CA 1
ATOM 624 C C . SER A 1 79 ? 1.768 -1.971 4.881 1.00 80.62 79 SER A C 1
ATOM 626 O O . SER A 1 79 ? 0.637 -2.246 5.287 1.00 80.62 79 SER A O 1
ATOM 628 N N . ASN A 1 80 ? 2.418 -0.898 5.323 1.00 83.62 80 ASN A N 1
ATOM 629 C CA . ASN A 1 80 ? 1.789 0.048 6.224 1.00 83.62 80 ASN A CA 1
ATOM 630 C C . ASN A 1 80 ? 0.787 0.916 5.456 1.00 83.62 80 ASN A C 1
ATOM 632 O O . ASN A 1 80 ? 1.115 1.479 4.412 1.00 83.62 80 ASN A O 1
ATOM 636 N N . ILE A 1 81 ? -0.406 1.133 6.016 1.00 82.56 81 ILE A N 1
ATOM 637 C CA . ILE A 1 81 ? -1.410 1.983 5.366 1.00 82.56 81 ILE A CA 1
ATOM 638 C C . ILE A 1 81 ? -0.922 3.416 5.115 1.00 82.56 81 ILE A C 1
ATOM 640 O O . ILE A 1 81 ? -1.337 4.039 4.146 1.00 82.56 81 ILE A O 1
ATOM 644 N N . LYS A 1 82 ? -0.003 3.938 5.938 1.00 82.88 82 LYS A N 1
ATOM 645 C CA . LYS A 1 82 ? 0.619 5.249 5.703 1.00 82.88 82 LYS A CA 1
ATOM 646 C C . LYS A 1 82 ? 1.465 5.266 4.437 1.00 82.88 82 LYS A C 1
ATOM 648 O O . LYS A 1 82 ? 1.464 6.269 3.739 1.00 82.88 82 LYS A O 1
ATOM 653 N N . PHE A 1 83 ? 2.166 4.173 4.149 1.00 78.44 83 PHE A N 1
ATOM 654 C CA . PHE A 1 83 ? 2.971 4.052 2.940 1.00 78.44 83 PHE A CA 1
ATOM 655 C C . PHE A 1 83 ? 2.074 3.969 1.704 1.00 78.44 83 PHE A C 1
ATOM 657 O O . PHE A 1 83 ? 2.291 4.686 0.736 1.00 78.44 83 PHE A O 1
ATOM 664 N N . LEU A 1 84 ? 0.981 3.206 1.792 1.00 80.62 84 LEU A N 1
ATOM 665 C CA . LEU A 1 84 ? -0.037 3.209 0.745 1.00 80.62 84 LEU A CA 1
ATOM 666 C C . LEU A 1 84 ? -0.624 4.611 0.511 1.00 80.62 84 LEU A C 1
ATOM 668 O O . LEU A 1 84 ? -0.828 5.003 -0.628 1.00 80.62 84 LEU A O 1
ATOM 672 N N . LEU A 1 85 ? -0.896 5.380 1.568 1.00 80.69 85 LEU A N 1
ATOM 673 C CA . LEU A 1 85 ? -1.407 6.745 1.418 1.00 80.69 85 LEU A CA 1
ATOM 674 C C . LEU A 1 85 ? -0.421 7.673 0.697 1.00 80.69 85 LEU A C 1
ATOM 676 O O . LEU A 1 85 ? -0.878 8.557 -0.017 1.00 80.69 85 LEU A O 1
ATOM 680 N N . ILE A 1 86 ? 0.889 7.472 0.855 1.00 80.00 86 ILE A N 1
ATOM 681 C CA . ILE A 1 86 ? 1.920 8.228 0.126 1.00 80.00 86 ILE A CA 1
ATOM 682 C C . ILE A 1 86 ? 1.892 7.850 -1.360 1.00 80.00 86 ILE A C 1
ATOM 684 O O . ILE A 1 86 ? 1.765 8.721 -2.212 1.00 80.00 86 ILE A O 1
ATOM 688 N N . LEU A 1 87 ? 1.863 6.551 -1.659 1.00 74.38 87 LEU A N 1
ATOM 689 C CA . LEU A 1 87 ? 1.795 6.016 -3.023 1.00 74.38 87 LEU A CA 1
ATOM 690 C C . LEU A 1 87 ? 0.485 6.366 -3.770 1.00 74.38 87 LEU A C 1
ATOM 692 O O . LEU A 1 87 ? 0.362 6.137 -4.969 1.00 74.38 87 LEU A O 1
ATOM 696 N N . LEU A 1 88 ? -0.536 6.859 -3.062 1.00 76.12 88 LEU A N 1
ATOM 697 C CA . LEU A 1 88 ? -1.832 7.241 -3.636 1.00 76.12 88 LEU A CA 1
ATOM 698 C C . 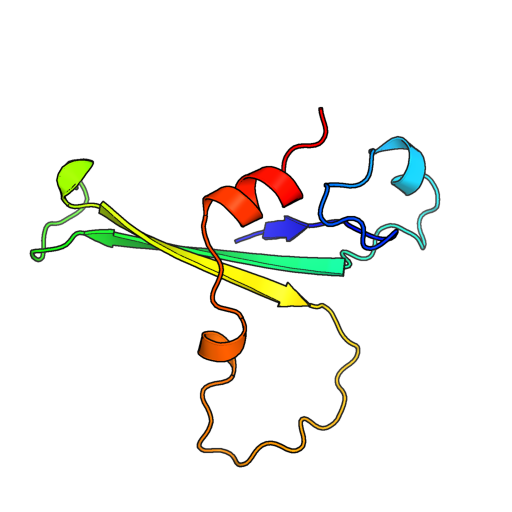LEU A 1 88 ? -2.076 8.751 -3.674 1.00 76.12 88 LEU A C 1
ATOM 700 O O . LEU A 1 88 ? -3.066 9.172 -4.270 1.00 76.12 88 LEU A O 1
ATOM 704 N N . ASN A 1 89 ? -1.231 9.559 -3.034 1.00 67.94 89 ASN A N 1
ATOM 705 C CA . ASN A 1 89 ? -1.390 11.009 -3.001 1.00 67.94 89 ASN A CA 1
ATOM 706 C C . ASN A 1 89 ? -0.085 11.671 -3.453 1.00 67.94 89 ASN A C 1
ATOM 708 O O . ASN A 1 89 ? 0.840 11.814 -2.655 1.00 67.94 89 ASN A O 1
ATOM 712 N N . SER A 1 90 ? -0.041 12.099 -4.718 1.00 54.12 90 SER A N 1
ATOM 713 C CA . SER A 1 90 ? 0.909 13.131 -5.154 1.00 54.12 90 SER A CA 1
ATOM 714 C C . SER A 1 90 ? 0.497 14.473 -4.512 1.00 54.12 90 SER A C 1
ATOM 716 O O . SER A 1 90 ? -0.712 14.699 -4.353 1.00 54.12 90 SER A O 1
ATOM 718 N N . PRO A 1 91 ? 1.437 15.323 -4.055 1.00 48.19 91 PRO A N 1
ATOM 719 C CA . PRO A 1 91 ? 1.134 16.678 -3.588 1.00 48.19 91 PRO A CA 1
ATOM 720 C C . PRO A 1 91 ? 0.482 17.584 -4.646 1.00 48.19 91 PRO A C 1
ATOM 722 O O . PRO A 1 91 ? 0.747 17.419 -5.854 1.00 48.19 91 PRO A O 1
#

InterPro domains:
  IPR044929 DNA/RNA non-specific endonuclease superfamily [G3DSA:3.40.570.10] (1-80)

Fold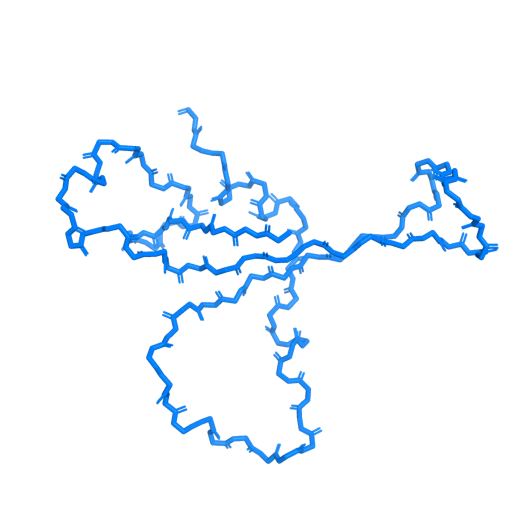seek 3Di:
DAFFADPVVPLAGDDPVQPPDPVRPDGQKDKDKDWDFPPDDPPDHDPVRIDIWMFIGGDDDDDPPPDDPPDPVRVVRTDDVVSVVRRVDDD

Radius of gyration: 16.19 Å; chains: 1; bounding box: 32×41×43 Å

Secondary structure (DSSP, 8-state):
-EEE--SS-SSSPPPGGGG-STTS---SEEEEEEEEETTS--S---GGGEEEEEEEEE----------TT--GGGGGEE-HHHHHHHH---